Protein AF-A0A9E0SAY0-F1 (afdb_monomer_lite)

Sequence (46 aa):
IRTGAPLEVVENLQAIEDEGDSYDSIEEIWSDYPTDEDYLWNEDEY

Structure (mmCIF, N/CA/C/O backbone):
data_AF-A0A9E0SAY0-F1
#
_entry.id   AF-A0A9E0SAY0-F1
#
loop_
_atom_site.group_PDB
_atom_site.id
_atom_site.type_symbol
_atom_site.label_atom_id
_atom_site.label_alt_id
_atom_site.label_comp_id
_atom_site.label_asym_id
_atom_site.label_entity_id
_atom_site.label_seq_id
_atom_site.pdbx_PDB_ins_code
_atom_site.Cartn_x
_atom_site.Cartn_y
_atom_site.Cartn_z
_atom_site.occupancy
_atom_site.B_iso_or_equiv
_atom_site.auth_seq_id
_atom_site.auth_comp_id
_atom_site.auth_asym_id
_atom_site.auth_atom_id
_atom_site.pdbx_PDB_model_num
ATOM 1 N N . ILE A 1 1 ? -18.824 -5.500 4.046 1.00 63.94 1 ILE A N 1
ATOM 2 C CA . ILE A 1 1 ? -17.893 -6.574 4.470 1.00 63.94 1 ILE A CA 1
ATOM 3 C C . ILE A 1 1 ? -17.126 -6.997 3.229 1.00 63.94 1 ILE A C 1
ATOM 5 O O . ILE A 1 1 ? -17.764 -7.471 2.296 1.00 63.94 1 ILE A O 1
ATOM 9 N N . ARG A 1 2 ? -15.811 -6.747 3.161 1.00 62.03 2 ARG A N 1
ATOM 10 C CA . ARG A 1 2 ? -14.985 -7.296 2.077 1.00 62.03 2 ARG A CA 1
ATOM 11 C C . ARG A 1 2 ? -14.930 -8.814 2.284 1.00 62.03 2 ARG A C 1
ATOM 13 O O . ARG A 1 2 ? -14.399 -9.273 3.286 1.00 62.03 2 ARG A O 1
ATOM 20 N N . THR A 1 3 ? -15.579 -9.589 1.419 1.00 76.19 3 THR A N 1
ATOM 21 C CA . THR A 1 3 ? -15.670 -11.053 1.548 1.00 76.19 3 THR A CA 1
ATOM 22 C C . THR A 1 3 ? -14.643 -11.720 0.643 1.00 76.19 3 THR A C 1
ATOM 24 O O . THR A 1 3 ? -14.612 -11.415 -0.545 1.00 76.19 3 THR A O 1
ATOM 27 N N . GLY A 1 4 ? -13.833 -12.635 1.185 1.00 81.56 4 GLY A N 1
ATOM 28 C CA . GLY A 1 4 ? -12.830 -13.397 0.423 1.00 81.56 4 GLY A CA 1
ATOM 29 C C . GLY A 1 4 ? -11.373 -12.969 0.633 1.00 81.56 4 GLY A C 1
ATOM 30 O O . GLY A 1 4 ? -10.483 -13.668 0.161 1.00 81.56 4 GLY A O 1
ATOM 31 N N . ALA A 1 5 ? -11.116 -11.877 1.360 1.00 84.75 5 ALA A N 1
ATOM 32 C CA . ALA A 1 5 ? -9.765 -11.482 1.762 1.00 84.75 5 ALA A CA 1
ATOM 33 C C . ALA A 1 5 ? -9.375 -12.134 3.109 1.00 84.75 5 ALA A C 1
ATOM 35 O O . ALA A 1 5 ? -10.255 -12.324 3.955 1.00 84.75 5 ALA A O 1
ATOM 36 N N . PRO A 1 6 ? -8.088 -12.466 3.332 1.00 92.00 6 PRO A N 1
ATOM 37 C CA . PRO A 1 6 ? -7.587 -12.884 4.642 1.00 92.00 6 PRO A CA 1
ATOM 38 C C . PRO A 1 6 ? -7.889 -11.846 5.733 1.00 92.00 6 PRO A C 1
ATOM 40 O O . PRO A 1 6 ? -7.908 -10.648 5.452 1.00 92.00 6 PRO A O 1
ATOM 43 N N . LEU A 1 7 ? -8.091 -12.299 6.976 1.00 89.31 7 LEU A N 1
ATOM 44 C CA . LEU A 1 7 ? -8.448 -11.425 8.104 1.00 89.31 7 LEU A CA 1
ATOM 45 C C . LEU A 1 7 ? -7.422 -10.304 8.324 1.00 89.31 7 LEU A C 1
ATOM 47 O O . LEU A 1 7 ? -7.811 -9.150 8.427 1.00 89.31 7 LEU A O 1
ATOM 51 N N . GLU A 1 8 ? -6.133 -10.634 8.291 1.00 88.75 8 GLU A N 1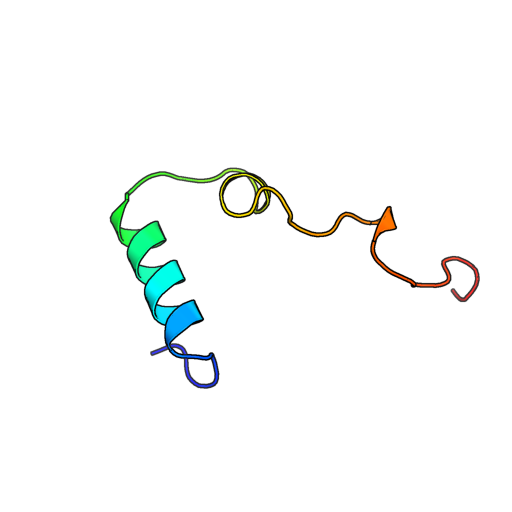
ATOM 52 C CA . GLU A 1 8 ? -5.024 -9.681 8.447 1.00 88.75 8 GLU A CA 1
ATOM 53 C C . GLU A 1 8 ? -5.093 -8.522 7.437 1.00 88.75 8 GLU A C 1
ATOM 55 O O . GLU A 1 8 ? -4.896 -7.363 7.785 1.00 88.75 8 GLU A O 1
ATOM 60 N N . VAL A 1 9 ? -5.465 -8.813 6.185 1.00 86.69 9 VAL A N 1
ATOM 61 C CA . VAL A 1 9 ? -5.625 -7.786 5.142 1.00 86.69 9 VAL A CA 1
ATOM 62 C C . VAL A 1 9 ? -6.802 -6.866 5.461 1.00 86.69 9 VAL A C 1
ATOM 64 O O . VAL A 1 9 ? -6.739 -5.665 5.213 1.00 86.69 9 VAL A O 1
ATOM 67 N N . VAL A 1 10 ? -7.888 -7.415 6.008 1.00 90.50 10 VAL A N 1
ATOM 68 C CA . VAL A 1 10 ? -9.055 -6.623 6.415 1.00 90.50 10 VAL A CA 1
ATOM 69 C C . VAL A 1 10 ? -8.710 -5.713 7.592 1.00 90.50 10 VAL A C 1
ATOM 71 O O . VAL A 1 10 ? -9.095 -4.547 7.569 1.00 90.50 10 VAL A O 1
ATOM 74 N N . GLU A 1 11 ? -7.981 -6.225 8.582 1.00 91.50 11 GLU A N 1
ATOM 75 C CA . GLU A 1 11 ? -7.543 -5.461 9.755 1.00 91.50 11 GLU A CA 1
ATOM 76 C C . GLU A 1 11 ? -6.601 -4.317 9.360 1.00 91.50 11 GLU A C 1
ATOM 78 O O . GLU A 1 11 ? -6.825 -3.182 9.777 1.00 91.50 11 GLU A O 1
ATOM 83 N N . ASN A 1 12 ? -5.626 -4.575 8.482 1.00 88.75 12 ASN A N 1
ATOM 84 C CA . ASN A 1 12 ? -4.728 -3.537 7.970 1.00 88.75 12 ASN A CA 1
ATOM 85 C C . ASN A 1 12 ? -5.497 -2.415 7.260 1.00 88.75 12 ASN A C 1
ATOM 87 O O . ASN A 1 12 ? -5.272 -1.242 7.535 1.00 88.75 12 ASN A O 1
ATOM 91 N N . LEU A 1 13 ? -6.442 -2.759 6.380 1.00 87.06 13 LEU A N 1
ATOM 92 C CA . LEU A 1 13 ? -7.229 -1.761 5.646 1.00 87.06 13 LEU A CA 1
ATOM 93 C C . LEU A 1 13 ? -8.096 -0.894 6.569 1.00 87.06 13 LEU A C 1
ATOM 95 O O . LEU A 1 13 ? -8.230 0.298 6.321 1.00 87.06 13 LEU A O 1
ATOM 99 N N . GLN A 1 14 ? -8.673 -1.478 7.623 1.00 88.75 14 GLN A N 1
ATOM 100 C CA . GLN A 1 14 ? -9.444 -0.718 8.611 1.00 88.75 14 GLN A CA 1
ATOM 101 C C . GLN A 1 14 ? -8.553 0.217 9.430 1.00 88.75 14 GLN A C 1
ATOM 103 O O . GLN A 1 14 ? -8.916 1.371 9.625 1.00 88.75 14 GLN A O 1
ATOM 108 N N . ALA A 1 15 ? -7.374 -0.251 9.852 1.00 88.94 15 ALA A N 1
ATOM 109 C CA . ALA A 1 15 ? -6.425 0.569 10.601 1.00 88.94 15 ALA A CA 1
ATOM 110 C C . ALA A 1 15 ? -5.973 1.809 9.809 1.00 88.94 15 ALA A C 1
ATOM 112 O O . ALA A 1 15 ? -5.871 2.892 10.376 1.00 88.94 15 ALA A O 1
ATOM 113 N N . ILE A 1 16 ? -5.758 1.653 8.500 1.00 88.00 16 ILE A N 1
ATOM 114 C CA . ILE A 1 16 ? -5.365 2.743 7.598 1.00 88.00 16 ILE A CA 1
ATOM 115 C C . ILE A 1 16 ? -6.530 3.726 7.370 1.00 88.00 16 ILE A C 1
ATOM 117 O O . ILE A 1 16 ? -6.327 4.935 7.355 1.00 88.00 16 ILE A O 1
ATOM 121 N N . GLU A 1 17 ? -7.768 3.234 7.228 1.00 84.94 17 GLU A N 1
ATOM 122 C CA . GLU A 1 17 ? -8.960 4.096 7.120 1.00 84.94 17 GLU A CA 1
ATOM 123 C C . GLU A 1 17 ? -9.197 4.928 8.401 1.00 84.94 17 GLU A C 1
ATOM 125 O O . GLU A 1 17 ? -9.662 6.067 8.314 1.00 84.94 17 GLU A O 1
ATOM 130 N N . ASP A 1 18 ? -8.852 4.386 9.575 1.00 85.62 18 ASP A N 1
ATOM 131 C CA . ASP A 1 18 ? -8.993 5.054 10.875 1.00 85.62 18 ASP A CA 1
ATOM 132 C C . ASP A 1 18 ? -7.911 6.120 11.150 1.00 85.62 18 ASP A C 1
ATOM 134 O O . ASP A 1 18 ? -8.152 7.035 11.942 1.00 85.62 18 ASP A O 1
ATOM 138 N N . GLU A 1 19 ? -6.737 6.040 10.509 1.00 87.44 19 GLU A N 1
ATOM 139 C CA . GLU A 1 19 ? -5.643 7.017 10.670 1.00 87.44 19 GLU A CA 1
ATOM 140 C C . GLU A 1 19 ? -6.040 8.409 10.137 1.00 87.44 19 GLU A C 1
ATOM 142 O O . GLU A 1 19 ? -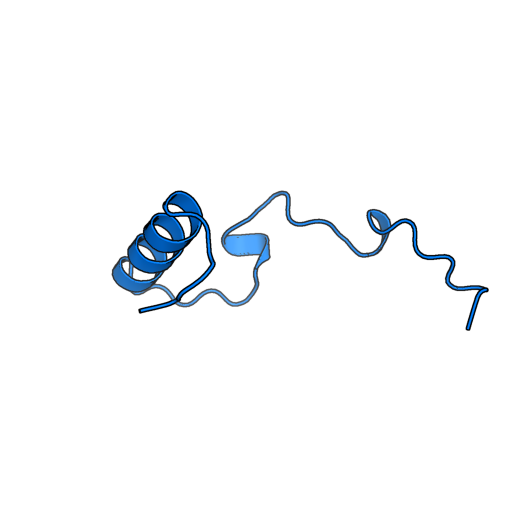5.589 9.434 10.648 1.00 87.44 19 GLU A O 1
ATOM 147 N N . GLY A 1 20 ? -6.979 8.461 9.184 1.00 80.38 20 GLY A N 1
ATOM 148 C CA . GLY A 1 20 ? -7.539 9.705 8.645 1.00 80.38 20 GLY A CA 1
ATOM 149 C C . GLY A 1 20 ? -6.610 10.451 7.683 1.00 80.38 20 GLY A C 1
ATOM 150 O O . GLY A 1 20 ? -6.987 11.516 7.185 1.00 80.38 20 GLY A O 1
ATOM 151 N N . ASP A 1 21 ? -5.441 9.880 7.401 1.00 85.25 21 ASP A N 1
ATOM 152 C CA . ASP A 1 21 ? -4.477 10.383 6.437 1.00 85.25 21 ASP A CA 1
ATOM 153 C C . ASP A 1 21 ? -4.795 9.866 5.028 1.00 85.25 21 ASP A C 1
ATOM 155 O O . ASP A 1 21 ? -5.214 8.727 4.809 1.00 85.25 21 ASP A O 1
ATOM 159 N N . SER A 1 22 ? -4.630 10.743 4.044 1.00 85.75 22 SER A N 1
ATOM 160 C CA . SER A 1 22 ? -4.715 10.392 2.630 1.00 85.75 22 SER A CA 1
ATOM 161 C C . SER A 1 22 ? -3.326 10.054 2.110 1.00 85.75 22 SER A C 1
ATOM 163 O O . SER A 1 22 ? -2.426 10.881 2.234 1.00 85.75 22 SER A O 1
ATOM 165 N N . TYR A 1 23 ? -3.192 8.887 1.487 1.00 88.62 23 TYR A N 1
ATOM 166 C CA . TYR A 1 23 ? -1.962 8.447 0.831 1.00 88.62 23 TYR A CA 1
ATOM 167 C C . TYR A 1 23 ? -2.047 8.727 -0.668 1.00 88.62 23 TYR A C 1
ATOM 169 O O . TYR A 1 23 ? -3.084 8.472 -1.292 1.00 88.62 23 TYR A O 1
ATOM 177 N N . ASP A 1 24 ? -0.963 9.239 -1.241 1.00 89.00 24 ASP A N 1
ATOM 178 C CA . ASP A 1 24 ? -0.873 9.565 -2.665 1.00 89.00 24 ASP A CA 1
ATOM 179 C C . ASP A 1 24 ? -0.495 8.332 -3.507 1.00 89.00 24 ASP A C 1
ATOM 181 O O . ASP A 1 24 ? -0.882 8.235 -4.677 1.00 89.00 24 ASP A O 1
ATOM 185 N N . SER A 1 25 ? 0.207 7.353 -2.920 1.00 89.00 25 SER A N 1
ATOM 186 C CA . SER A 1 25 ? 0.560 6.089 -3.580 1.00 89.00 25 SER A CA 1
ATOM 187 C C . SER A 1 25 ? 0.556 4.886 -2.629 1.00 8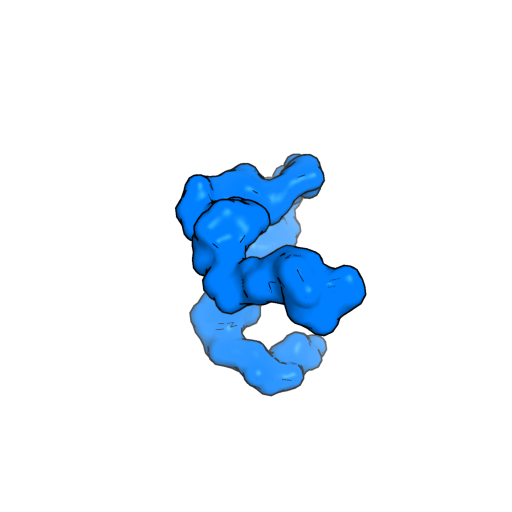9.00 25 SER A C 1
ATOM 189 O O . SER A 1 25 ? 0.567 5.014 -1.406 1.00 89.00 25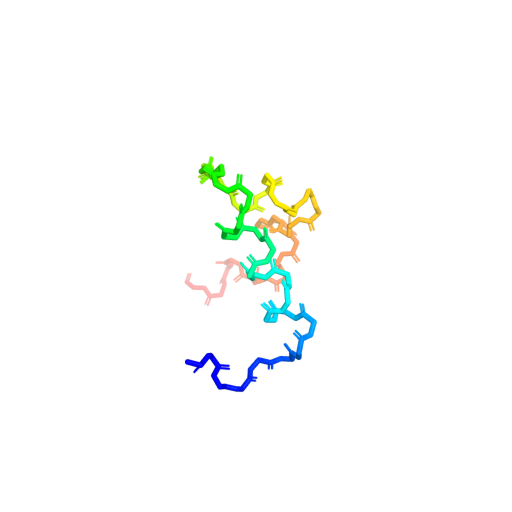 SER A O 1
ATOM 191 N N . ILE A 1 26 ? 0.537 3.676 -3.201 1.00 88.25 26 ILE A N 1
ATOM 192 C CA . ILE A 1 26 ? 0.609 2.425 -2.429 1.00 88.25 26 ILE A CA 1
ATOM 193 C C . ILE A 1 26 ? 1.976 2.232 -1.756 1.00 88.25 26 ILE A C 1
ATOM 195 O O . ILE A 1 26 ? 2.059 1.560 -0.729 1.00 88.25 26 ILE A O 1
ATOM 199 N N . GLU A 1 27 ? 3.031 2.850 -2.291 1.00 91.38 27 GLU A N 1
ATOM 200 C CA . GLU A 1 27 ? 4.395 2.745 -1.760 1.00 91.38 27 GLU A CA 1
ATOM 201 C C . GLU A 1 27 ? 4.542 3.462 -0.408 1.00 91.38 27 GLU A C 1
ATOM 203 O O . GLU A 1 27 ? 5.413 3.119 0.387 1.00 91.38 27 GLU A O 1
ATOM 208 N N . GLU A 1 28 ? 3.664 4.428 -0.114 1.00 90.00 28 GLU A N 1
ATOM 209 C CA . GLU A 1 28 ? 3.636 5.143 1.169 1.00 90.00 28 GLU A CA 1
ATOM 210 C C . GLU A 1 28 ? 3.163 4.252 2.322 1.00 90.00 28 GLU A C 1
ATOM 212 O O . GLU A 1 28 ? 3.613 4.401 3.457 1.00 90.00 28 GLU A O 1
ATOM 217 N N . ILE A 1 29 ? 2.279 3.300 2.018 1.00 89.69 29 ILE A N 1
ATOM 218 C CA . ILE A 1 29 ? 1.768 2.306 2.968 1.00 89.69 29 ILE A CA 1
ATOM 219 C C . ILE A 1 29 ? 2.674 1.070 2.963 1.00 89.69 29 ILE A C 1
ATOM 221 O O . ILE A 1 29 ? 2.899 0.439 3.997 1.00 89.69 29 ILE A O 1
ATOM 225 N N . TRP A 1 30 ? 3.196 0.712 1.789 1.00 90.31 30 TRP A N 1
ATOM 226 C CA . TRP A 1 30 ? 4.004 -0.476 1.577 1.00 90.31 30 TRP A CA 1
ATOM 227 C C . TRP A 1 30 ? 5.322 -0.106 0.891 1.00 90.31 30 TRP A C 1
ATOM 22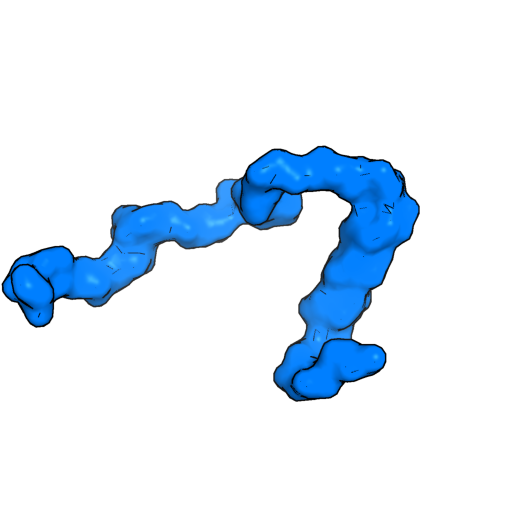9 O O . TRP A 1 30 ? 5.440 -0.148 -0.329 1.00 90.31 30 TRP A O 1
ATOM 239 N N . SER A 1 31 ? 6.348 0.188 1.696 1.00 87.06 31 SER A N 1
ATOM 240 C CA . SER A 1 31 ? 7.674 0.614 1.212 1.00 87.06 31 SER A CA 1
ATOM 241 C C . SER A 1 31 ? 8.382 -0.404 0.314 1.00 87.06 31 SER A C 1
ATOM 243 O O . SER A 1 31 ? 9.231 -0.029 -0.486 1.00 87.06 31 SER A O 1
ATOM 245 N N . ASP A 1 32 ? 8.031 -1.682 0.462 1.00 90.31 32 ASP A N 1
ATOM 246 C CA . ASP A 1 32 ? 8.537 -2.806 -0.331 1.00 90.31 32 ASP A CA 1
ATOM 247 C C . ASP A 1 32 ? 7.518 -3.268 -1.395 1.00 90.31 32 ASP A C 1
ATOM 249 O O . ASP A 1 32 ? 7.486 -4.447 -1.759 1.00 90.31 32 ASP A O 1
ATOM 253 N N . TYR A 1 33 ? 6.619 -2.384 -1.843 1.00 90.12 33 TYR A N 1
ATOM 254 C CA . TYR A 1 33 ? 5.699 -2.703 -2.932 1.00 90.12 33 TYR A CA 1
ATOM 255 C C . TYR A 1 33 ? 6.501 -3.004 -4.213 1.00 90.12 33 TYR A C 1
ATOM 257 O O . TYR A 1 33 ? 7.377 -2.216 -4.575 1.00 90.12 33 TYR A O 1
ATOM 265 N N . PRO A 1 34 ? 6.234 -4.134 -4.894 1.00 89.44 34 PRO A N 1
ATOM 266 C CA . PRO A 1 34 ? 6.992 -4.535 -6.071 1.00 89.44 34 PRO A CA 1
ATOM 267 C C . PRO A 1 34 ? 6.878 -3.504 -7.195 1.00 89.44 34 PRO A C 1
ATOM 269 O O . PRO A 1 34 ? 5.792 -3.020 -7.523 1.00 89.44 34 PRO A O 1
ATOM 272 N N . THR A 1 35 ? 8.019 -3.210 -7.796 1.00 86.25 35 THR A N 1
ATOM 273 C CA . THR A 1 35 ? 8.180 -2.315 -8.939 1.00 86.25 35 THR A CA 1
ATOM 274 C C . THR A 1 35 ? 7.968 -3.060 -10.253 1.00 86.25 35 THR A C 1
ATOM 276 O O . THR A 1 35 ? 7.933 -4.289 -10.282 1.00 86.25 35 THR A O 1
ATOM 279 N N . ASP A 1 36 ? 7.860 -2.331 -11.366 1.00 82.44 36 ASP A N 1
ATOM 280 C CA . ASP A 1 36 ? 7.741 -2.936 -12.701 1.00 82.44 36 ASP A CA 1
ATOM 281 C C . ASP A 1 36 ? 8.898 -3.909 -13.010 1.00 82.44 36 ASP A C 1
ATOM 283 O O . ASP A 1 36 ? 8.690 -4.933 -13.658 1.00 82.44 36 ASP A O 1
ATOM 287 N N . GLU A 1 37 ? 10.088 -3.657 -12.455 1.00 81.81 37 GLU A N 1
ATOM 288 C CA . GLU A 1 37 ? 11.264 -4.527 -12.590 1.00 81.81 37 GLU A CA 1
ATOM 289 C C . GLU A 1 37 ? 11.154 -5.845 -11.794 1.00 81.81 37 GLU A C 1
ATOM 291 O O . GLU A 1 37 ? 11.861 -6.808 -12.097 1.00 81.81 37 GLU A O 1
ATOM 296 N N . ASP A 1 38 ? 10.265 -5.919 -10.796 1.00 87.62 38 ASP A N 1
ATOM 297 C CA . ASP A 1 38 ? 10.030 -7.124 -9.987 1.00 87.62 38 ASP A CA 1
ATOM 298 C C . ASP A 1 38 ? 9.074 -8.115 -10.670 1.00 87.62 38 ASP A C 1
ATOM 300 O O . ASP A 1 38 ? 9.010 -9.297 -10.303 1.00 87.62 38 ASP A O 1
ATOM 304 N N . TYR A 1 39 ? 8.329 -7.665 -11.684 1.00 84.12 39 TYR A N 1
ATOM 305 C CA . TYR A 1 39 ? 7.453 -8.536 -12.453 1.00 84.12 39 TYR A CA 1
ATOM 306 C C . TYR A 1 39 ? 8.256 -9.269 -13.530 1.00 84.12 39 TYR A C 1
ATOM 308 O O . TYR A 1 39 ? 8.809 -8.684 -14.453 1.00 84.12 39 TYR A O 1
ATOM 316 N N . LEU A 1 40 ? 8.256 -10.602 -13.464 1.00 80.06 40 LEU A N 1
ATOM 317 C CA . LEU A 1 40 ? 8.852 -11.489 -14.476 1.00 80.06 40 LEU A CA 1
ATOM 318 C C . LEU A 1 40 ? 7.993 -11.587 -15.753 1.00 80.06 40 LEU A C 1
ATOM 320 O O . LEU A 1 40 ? 7.797 -12.676 -16.297 1.00 80.06 40 LEU A O 1
ATOM 324 N N . TRP A 1 41 ? 7.420 -10.473 -16.203 1.00 77.50 41 TRP A N 1
ATOM 325 C CA . TRP A 1 41 ? 6.635 -10.434 -17.429 1.00 77.50 41 TRP A CA 1
ATOM 326 C C . TRP A 1 41 ? 7.570 -10.204 -18.622 1.00 77.50 41 TRP A C 1
ATOM 328 O O . TRP A 1 41 ? 8.407 -9.308 -18.591 1.00 77.50 41 TRP A O 1
ATOM 338 N N . ASN A 1 42 ? 7.471 -11.030 -19.669 1.00 75.38 42 ASN A N 1
ATOM 339 C CA . ASN A 1 42 ? 8.252 -10.809 -20.888 1.00 75.38 42 ASN A CA 1
ATOM 340 C C . ASN A 1 42 ? 7.577 -9.711 -21.711 1.00 75.38 42 ASN A C 1
ATOM 342 O O . ASN A 1 42 ? 6.597 -9.978 -22.400 1.00 75.38 42 ASN A O 1
ATOM 346 N N . GLU A 1 43 ? 8.119 -8.494 -21.670 1.00 70.44 43 GLU A N 1
ATOM 347 C CA . GLU A 1 43 ? 7.628 -7.357 -22.468 1.00 70.44 43 GLU A CA 1
ATOM 34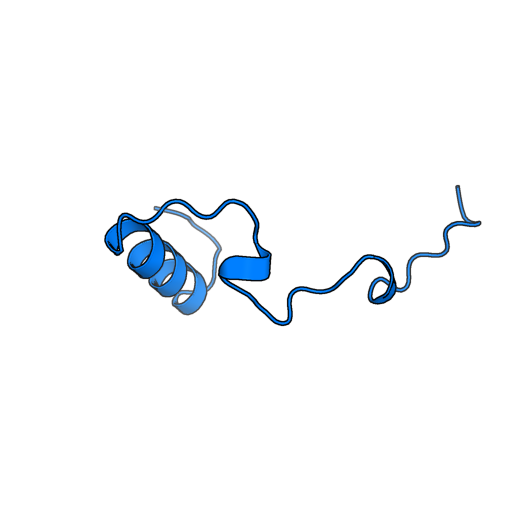8 C C . GLU A 1 43 ? 7.613 -7.645 -23.981 1.00 70.44 43 GLU A C 1
ATOM 350 O O . GLU A 1 43 ? 6.793 -7.090 -24.706 1.00 70.44 43 GLU A O 1
ATOM 355 N N . ASP A 1 44 ? 8.466 -8.565 -24.442 1.00 73.19 44 ASP A N 1
ATOM 356 C CA . ASP A 1 44 ? 8.557 -9.019 -25.836 1.00 73.19 44 ASP A CA 1
ATOM 357 C C . ASP A 1 44 ? 7.425 -9.980 -26.264 1.00 73.19 44 ASP A C 1
ATOM 359 O O . ASP A 1 44 ? 7.363 -10.392 -27.425 1.00 73.19 44 ASP A O 1
ATOM 363 N N . GLU A 1 45 ? 6.546 -10.394 -25.344 1.00 72.50 45 GLU A N 1
ATOM 364 C CA . GLU A 1 45 ? 5.450 -11.335 -25.616 1.00 72.50 45 GLU A CA 1
ATOM 365 C C . GLU A 1 45 ? 4.139 -10.634 -26.056 1.00 72.50 45 GLU A C 1
ATOM 367 O O . GLU A 1 45 ? 3.101 -11.296 -26.156 1.00 72.50 45 GLU A O 1
ATOM 372 N N . TYR A 1 46 ? 4.180 -9.321 -26.360 1.00 63.75 46 TYR A N 1
ATOM 373 C CA . TYR A 1 46 ? 3.032 -8.514 -26.821 1.00 63.75 46 TYR A CA 1
ATOM 374 C C . TYR A 1 46 ? 3.270 -7.725 -28.120 1.00 63.75 46 TYR A C 1
ATOM 376 O O . TYR A 1 46 ? 4.325 -7.069 -28.259 1.00 63.75 46 TYR A O 1
#

Secondary structure (DSSP, 8-state):
---SS-HHHHHHHHHHHHH-PPPSSGGGT-TTPPPGGGS---GGG-

Foldseek 3Di:
DPPPDDPVVVVLVVVVVVVVDDDPDPCVVPVPPDDPVNDPDDPVVD

pLDDT: mean 84.05, std 7.62, range [62.03, 92.0]

Radius of gyration: 14.99 Å; chains: 1; bounding box: 29×24×38 Å